Protein AF-A0A392S1A7-F1 (afdb_monomer_lite)

Organism: NCBI:txid97028

Secondary structure (DSSP, 8-state):
-------PPPPPBSSS-HHHHHHHHHHHHHHTT--HHHHHHHHHTTB-TTHHHHHHHHHHTT---SHHHHHHHHHHHHSPPTTS-HHHHHHH---SS-HHHHHHHHHHHHHTT--

Sequence (115 aa):
VPATSIKLDIPRFDGSDPMGWIFKINQFFDYHLTPDEQRLRIASFYMDGEALPWFQWMHSNGQILTWPSFLHALETRFAPSQYEDPKGALFKLTQTGSVKDYQGQFELLANRITG

InterPro domains:
  IPR005162 Retrotransposon-derived protein PEG10, N-terminal capsid-like domain [PF03732] (41-113)

pLDDT: mean 83.76, std 14.02, range [45.09, 96.69]

Foldseek 3Di:
DPPPDPDDDQAADQLPPLVVNVVRLVVVCVSVVPDFQCSLVVNLVRYDHPRNVVSVVCVVVVQCRTPVSVSVVSCVVRPDPVVPVLVVVLVPQDPPDDPVVSVVSNVVSVSVPVD

Structure (mmCIF, N/CA/C/O backbone):
data_AF-A0A392S1A7-F1
#
_entry.id   AF-A0A392S1A7-F1
#
loop_
_atom_site.group_PDB
_atom_site.id
_atom_site.type_symbol
_atom_site.label_atom_id
_atom_site.label_alt_id
_atom_site.label_comp_id
_atom_site.label_asym_id
_atom_site.label_entity_id
_atom_site.label_seq_id
_atom_site.pdbx_PDB_ins_code
_atom_site.Cartn_x
_atom_site.Cartn_y
_atom_site.Cartn_z
_atom_site.occupancy
_atom_site.B_iso_or_equiv
_atom_site.auth_seq_id
_atom_site.auth_comp_id
_atom_site.auth_asym_id
_atom_site.auth_atom_id
_atom_site.pdbx_PDB_model_num
ATOM 1 N N . VAL A 1 1 ? 21.522 -28.706 -1.152 1.00 45.72 1 VAL A N 1
ATOM 2 C CA . VAL A 1 1 ? 20.215 -28.702 -0.455 1.00 45.72 1 VAL A CA 1
ATOM 3 C C . VAL A 1 1 ? 19.292 -27.759 -1.204 1.00 45.72 1 VAL A C 1
ATOM 5 O O . VAL A 1 1 ? 19.709 -26.626 -1.412 1.00 45.72 1 VAL A O 1
ATOM 8 N N . PRO A 1 2 ? 18.123 -28.195 -1.703 1.00 45.09 2 PRO A N 1
ATOM 9 C CA . PRO A 1 2 ? 17.186 -27.247 -2.284 1.00 45.09 2 PRO A CA 1
ATOM 10 C C . PRO A 1 2 ? 16.702 -26.349 -1.144 1.00 45.09 2 PRO A C 1
ATOM 12 O O . PRO A 1 2 ? 16.252 -26.852 -0.115 1.00 45.09 2 PRO A O 1
ATOM 15 N N . ALA A 1 3 ? 16.877 -25.037 -1.287 1.00 55.25 3 ALA A N 1
ATOM 16 C CA . ALA A 1 3 ? 16.277 -24.084 -0.370 1.00 55.25 3 ALA A CA 1
ATOM 17 C C . ALA A 1 3 ? 14.761 -24.272 -0.469 1.00 55.25 3 ALA A C 1
ATOM 19 O O . ALA A 1 3 ? 14.181 -24.089 -1.538 1.00 55.25 3 ALA A O 1
ATOM 20 N N . THR A 1 4 ? 14.126 -24.702 0.617 1.00 53.28 4 THR A N 1
ATOM 21 C CA . THR A 1 4 ? 12.672 -24.683 0.754 1.00 53.28 4 THR A CA 1
ATOM 22 C C . THR A 1 4 ? 12.243 -23.225 0.641 1.00 53.28 4 THR A C 1
ATOM 24 O O . THR A 1 4 ? 12.313 -22.476 1.612 1.00 53.28 4 THR A O 1
ATOM 27 N N . SER A 1 5 ? 11.868 -22.786 -0.561 1.00 61.50 5 SER A N 1
ATOM 28 C CA . SER A 1 5 ? 11.249 -21.480 -0.748 1.00 61.50 5 SER A CA 1
ATOM 29 C C . SER A 1 5 ? 9.947 -21.500 0.041 1.00 61.50 5 SER A C 1
ATOM 31 O O . SER A 1 5 ? 9.060 -22.307 -0.259 1.00 61.50 5 SER A O 1
ATOM 33 N N . ILE A 1 6 ? 9.844 -20.663 1.071 1.00 74.50 6 ILE A N 1
ATOM 34 C CA . ILE A 1 6 ? 8.585 -20.490 1.788 1.00 74.50 6 ILE A CA 1
ATOM 35 C C . ILE A 1 6 ? 7.582 -19.977 0.756 1.00 74.50 6 ILE A C 1
ATOM 37 O O . ILE A 1 6 ? 7.817 -18.961 0.102 1.00 74.50 6 ILE A O 1
ATOM 41 N N . LYS A 1 7 ? 6.493 -20.721 0.556 1.00 73.81 7 LYS A N 1
ATOM 42 C CA . LYS A 1 7 ? 5.420 -20.303 -0.341 1.00 73.81 7 LYS A CA 1
ATOM 43 C C . LYS A 1 7 ? 4.566 -19.291 0.414 1.00 73.81 7 LYS A C 1
ATOM 45 O O . LYS A 1 7 ? 3.694 -19.676 1.186 1.00 73.81 7 LYS A O 1
ATOM 50 N N . LEU A 1 8 ? 4.893 -18.015 0.249 1.00 83.25 8 LEU A N 1
ATOM 51 C CA . LEU A 1 8 ? 4.083 -16.910 0.744 1.00 83.25 8 LEU A CA 1
ATOM 52 C C . LEU A 1 8 ? 2.994 -16.607 -0.284 1.00 83.25 8 LEU A C 1
ATOM 54 O O . LEU A 1 8 ? 3.268 -16.542 -1.482 1.00 83.25 8 LEU A O 1
ATOM 58 N N . ASP A 1 9 ? 1.764 -16.430 0.183 1.00 86.94 9 ASP A N 1
ATOM 59 C CA . ASP A 1 9 ? 0.693 -15.916 -0.661 1.00 86.94 9 ASP A CA 1
ATOM 60 C C . ASP A 1 9 ? 0.795 -14.392 -0.743 1.00 86.94 9 ASP A C 1
ATOM 62 O O . ASP A 1 9 ? 1.101 -13.715 0.243 1.00 86.94 9 ASP A O 1
ATOM 66 N N . ILE A 1 10 ? 0.531 -13.848 -1.929 1.00 90.12 10 ILE A N 1
ATOM 67 C CA . ILE A 1 10 ? 0.517 -12.400 -2.131 1.00 90.12 10 ILE A CA 1
ATOM 68 C C . ILE A 1 10 ? -0.716 -11.824 -1.417 1.00 90.12 10 ILE A C 1
ATOM 70 O O . ILE A 1 10 ? -1.833 -12.299 -1.660 1.00 90.12 10 ILE A O 1
ATOM 74 N N . PRO A 1 11 ? -0.551 -10.813 -0.544 1.00 92.81 11 PRO A N 1
ATOM 75 C CA . PRO A 1 11 ? -1.672 -10.221 0.171 1.00 92.81 11 PRO A CA 1
ATOM 76 C C . PRO A 1 11 ? -2.602 -9.478 -0.797 1.00 92.81 11 PRO A C 1
ATOM 78 O O . PRO A 1 11 ? -2.160 -8.633 -1.576 1.00 92.81 11 PRO A O 1
ATOM 81 N N . ARG A 1 12 ? -3.904 -9.763 -0.714 1.00 95.81 12 ARG A N 1
ATOM 82 C CA . ARG A 1 12 ? -4.956 -9.012 -1.417 1.00 95.81 12 ARG A CA 1
ATOM 83 C C . ARG A 1 12 ? -5.262 -7.700 -0.698 1.00 95.81 12 ARG A C 1
ATOM 85 O O . ARG A 1 12 ? -5.134 -7.638 0.525 1.00 95.81 12 ARG A O 1
ATOM 92 N N . PHE A 1 13 ? -5.664 -6.681 -1.452 1.00 96.69 13 PHE A N 1
ATOM 93 C CA . PHE A 1 13 ? -6.059 -5.378 -0.918 1.00 96.69 13 PHE A CA 1
ATOM 94 C C . PHE A 1 13 ? -7.453 -4.995 -1.389 1.00 96.69 13 PHE A C 1
ATOM 96 O O . PHE A 1 13 ? -7.676 -4.809 -2.581 1.00 96.69 13 PHE A O 1
ATOM 103 N N . ASP A 1 14 ? -8.372 -4.838 -0.444 1.00 94.62 14 ASP A N 1
ATOM 104 C CA . ASP A 1 14 ? -9.759 -4.435 -0.687 1.00 94.62 14 ASP A CA 1
ATOM 105 C C . ASP A 1 14 ? -10.043 -2.966 -0.329 1.00 94.62 14 ASP A C 1
ATOM 107 O O . ASP A 1 14 ? -11.146 -2.477 -0.576 1.00 94.62 14 ASP A O 1
ATOM 111 N N . GLY A 1 15 ? -9.046 -2.262 0.219 1.00 90.88 15 GLY A N 1
ATOM 112 C CA . GLY A 1 15 ? -9.164 -0.908 0.761 1.00 90.88 15 GLY A CA 1
ATOM 113 C C . GLY A 1 15 ? -8.989 -0.836 2.281 1.00 90.88 15 GLY A C 1
ATOM 114 O O . GLY A 1 15 ? -8.819 0.257 2.817 1.00 90.88 15 GLY A O 1
ATOM 115 N N . SER A 1 16 ? -9.002 -1.975 2.982 1.00 89.69 16 SER A N 1
ATOM 116 C CA . SER A 1 16 ? -8.814 -2.036 4.434 1.00 89.69 16 SER A CA 1
ATOM 117 C C . SER A 1 16 ? -7.337 -2.111 4.839 1.00 89.69 16 SER A C 1
ATOM 119 O O . SER A 1 16 ? -6.520 -2.712 4.148 1.00 89.69 16 SER A O 1
ATOM 121 N N . ASP A 1 17 ? -6.998 -1.488 5.976 1.00 88.50 17 ASP A N 1
ATOM 122 C CA . ASP A 1 17 ? -5.654 -1.508 6.581 1.00 88.50 17 ASP A CA 1
ATOM 123 C C . ASP A 1 17 ? -4.501 -1.273 5.573 1.00 88.50 17 ASP A C 1
ATOM 125 O O . ASP A 1 17 ? -3.657 -2.149 5.352 1.00 88.50 17 ASP A O 1
ATOM 129 N N . PRO A 1 18 ? -4.434 -0.085 4.938 1.00 90.44 18 PRO A N 1
ATOM 130 C CA . PRO A 1 18 ? -3.425 0.199 3.917 1.00 90.44 18 PRO A CA 1
ATOM 131 C C . PRO A 1 18 ? -2.000 0.036 4.447 1.00 90.44 18 PRO A C 1
ATOM 133 O O . PRO A 1 18 ? -1.164 -0.535 3.760 1.00 90.44 18 PRO A O 1
ATOM 136 N N . MET A 1 19 ? -1.721 0.461 5.682 1.00 87.56 19 MET A N 1
ATOM 137 C CA . MET A 1 19 ? -0.377 0.369 6.263 1.00 87.56 19 MET A CA 1
ATOM 138 C C . MET A 1 19 ? 0.050 -1.085 6.468 1.00 87.56 19 MET A C 1
ATOM 140 O O . MET A 1 19 ? 1.159 -1.467 6.085 1.00 87.56 19 MET A O 1
ATOM 144 N N . GLY A 1 20 ? -0.838 -1.922 7.015 1.00 88.69 20 GLY A N 1
ATOM 145 C CA . GLY A 1 20 ? -0.565 -3.347 7.166 1.00 88.69 20 GLY A CA 1
ATOM 146 C C . GLY A 1 20 ? -0.401 -4.058 5.824 1.00 88.69 20 GLY A C 1
ATOM 147 O O . GLY A 1 20 ? 0.467 -4.928 5.693 1.00 88.69 20 GLY A O 1
ATOM 148 N N . TRP A 1 21 ? -1.179 -3.676 4.806 1.00 94.62 21 TRP A N 1
ATOM 149 C CA . TRP A 1 21 ? -1.019 -4.218 3.459 1.00 94.62 21 TRP A CA 1
ATOM 150 C C . TRP A 1 21 ? 0.316 -3.807 2.821 1.00 94.62 21 TRP A C 1
ATOM 152 O O . TRP A 1 21 ? 1.056 -4.688 2.379 1.00 94.62 21 TRP A O 1
ATOM 162 N N . ILE A 1 22 ? 0.666 -2.513 2.847 1.00 93.31 22 ILE A N 1
ATOM 163 C CA . ILE A 1 22 ? 1.933 -1.969 2.318 1.00 93.31 22 ILE A CA 1
ATOM 164 C C . ILE A 1 22 ? 3.133 -2.670 2.958 1.00 93.31 22 ILE A C 1
ATOM 166 O O . ILE A 1 22 ? 4.072 -3.068 2.263 1.00 93.31 22 ILE A O 1
ATOM 170 N N . PHE A 1 23 ? 3.102 -2.864 4.277 1.00 89.94 23 PHE A N 1
ATOM 171 C CA . PHE A 1 23 ? 4.161 -3.575 4.983 1.00 89.94 23 PHE A CA 1
ATOM 172 C C . PHE A 1 23 ? 4.320 -5.012 4.464 1.00 89.94 23 PHE A C 1
ATOM 174 O O . PHE A 1 23 ? 5.418 -5.422 4.082 1.00 89.94 23 PHE A O 1
ATOM 181 N N . LYS A 1 24 ? 3.221 -5.775 4.391 1.00 93.12 24 LYS A N 1
ATOM 182 C CA . LYS A 1 24 ? 3.242 -7.182 3.960 1.00 93.12 24 LYS A CA 1
ATOM 183 C C . LYS A 1 24 ? 3.676 -7.344 2.505 1.00 93.12 24 LYS A C 1
ATOM 185 O O . LYS A 1 24 ? 4.478 -8.229 2.212 1.00 93.12 24 LYS A O 1
ATOM 190 N N . ILE A 1 25 ? 3.165 -6.514 1.595 1.00 95.06 25 ILE A N 1
ATOM 191 C CA . ILE A 1 25 ? 3.485 -6.626 0.167 1.00 95.06 25 ILE A CA 1
ATOM 192 C C . ILE A 1 25 ? 4.948 -6.250 -0.116 1.00 95.06 25 ILE A C 1
ATOM 194 O O . ILE A 1 25 ? 5.598 -6.914 -0.921 1.00 95.06 25 ILE A O 1
ATOM 198 N N . ASN A 1 26 ? 5.507 -5.261 0.594 1.00 94.00 26 ASN A N 1
ATOM 199 C CA . ASN A 1 26 ? 6.931 -4.935 0.481 1.00 94.00 26 ASN A CA 1
ATOM 200 C C . ASN A 1 26 ? 7.810 -6.069 1.027 1.00 94.00 26 ASN A C 1
ATOM 202 O O . ASN A 1 26 ? 8.731 -6.488 0.336 1.00 94.00 26 ASN A O 1
ATOM 206 N N . GLN A 1 27 ? 7.476 -6.647 2.189 1.00 92.56 27 GLN A N 1
ATOM 207 C CA . GLN A 1 27 ? 8.184 -7.823 2.720 1.00 92.56 27 GLN A CA 1
ATOM 208 C C . GLN A 1 27 ? 8.166 -9.005 1.739 1.00 92.56 27 GLN A C 1
ATOM 210 O O . GLN A 1 27 ? 9.188 -9.662 1.543 1.00 92.56 27 GLN A O 1
ATOM 215 N N . PHE A 1 28 ? 7.023 -9.257 1.090 1.00 93.50 28 PHE A N 1
ATOM 216 C CA . PHE A 1 28 ? 6.912 -10.280 0.052 1.00 93.50 28 PHE A CA 1
ATOM 217 C C . PHE A 1 28 ? 7.871 -9.999 -1.114 1.00 93.50 28 PHE A C 1
ATOM 219 O O . PHE A 1 28 ? 8.654 -10.870 -1.499 1.00 93.50 28 PHE A O 1
ATOM 226 N N . PHE A 1 29 ? 7.843 -8.785 -1.668 1.00 94.69 29 PHE A N 1
ATOM 227 C CA . PHE A 1 29 ? 8.700 -8.428 -2.797 1.00 94.69 29 PHE A CA 1
ATOM 228 C C . PHE A 1 29 ? 10.185 -8.452 -2.448 1.00 94.69 29 PHE A C 1
ATOM 230 O O . PHE A 1 29 ? 10.978 -8.919 -3.264 1.00 94.69 29 PHE A O 1
ATOM 237 N N . ASP A 1 30 ? 10.555 -8.015 -1.249 1.00 92.88 30 ASP A N 1
ATOM 238 C CA . ASP A 1 30 ? 11.941 -8.015 -0.790 1.00 92.88 30 ASP A CA 1
ATOM 239 C C . ASP A 1 30 ? 12.453 -9.447 -0.576 1.00 92.88 30 ASP A C 1
ATOM 241 O O . ASP A 1 30 ? 13.547 -9.781 -1.032 1.00 92.88 30 ASP A O 1
ATOM 245 N N . TYR A 1 31 ? 11.641 -10.333 0.016 1.00 91.38 31 TYR A N 1
ATOM 246 C CA . TYR A 1 31 ? 11.981 -11.752 0.175 1.00 91.38 31 TYR A CA 1
ATOM 247 C C . TYR A 1 31 ? 12.180 -12.461 -1.172 1.00 91.38 31 TYR A C 1
ATOM 249 O O . TYR A 1 31 ? 13.109 -13.252 -1.335 1.00 91.38 31 TYR A O 1
ATOM 257 N N . HIS A 1 32 ? 11.325 -12.164 -2.152 1.00 91.00 32 HIS A N 1
ATOM 258 C CA . HIS A 1 32 ? 11.397 -12.748 -3.492 1.00 91.00 32 HIS A CA 1
ATOM 259 C C . HIS A 1 32 ? 12.335 -11.997 -4.452 1.00 91.00 32 HIS A C 1
ATOM 261 O O . HIS A 1 32 ? 12.411 -12.376 -5.620 1.00 91.00 32 HIS A O 1
ATOM 267 N N . LEU A 1 33 ? 13.038 -10.952 -3.989 1.00 93.31 33 LEU A N 1
ATOM 268 C CA . LEU A 1 33 ? 13.892 -10.082 -4.811 1.00 93.31 33 LEU A CA 1
ATOM 269 C C . LEU A 1 33 ? 13.174 -9.583 -6.077 1.00 93.31 33 LEU A C 1
ATOM 271 O O . LEU A 1 33 ? 13.732 -9.563 -7.174 1.00 93.31 33 LEU A O 1
ATOM 275 N N . THR A 1 34 ? 11.902 -9.212 -5.927 1.00 93.19 34 THR A N 1
ATOM 276 C CA . THR A 1 34 ? 11.056 -8.791 -7.045 1.00 93.19 34 THR A CA 1
ATOM 277 C C . THR A 1 34 ? 11.523 -7.429 -7.568 1.00 93.19 34 THR A C 1
ATOM 279 O O . THR A 1 34 ? 11.541 -6.465 -6.791 1.00 93.19 34 THR A O 1
ATOM 282 N N . PRO A 1 35 ? 11.861 -7.308 -8.868 1.00 94.62 35 PRO A N 1
ATOM 283 C CA . PRO A 1 35 ? 12.268 -6.037 -9.459 1.00 94.62 35 PRO A CA 1
ATOM 284 C C . PRO A 1 35 ? 11.172 -4.974 -9.348 1.00 94.62 35 PRO A C 1
ATOM 286 O O . PRO A 1 35 ? 9.998 -5.263 -9.591 1.00 94.62 35 PRO A O 1
ATOM 289 N N . ASP A 1 36 ? 11.551 -3.731 -9.049 1.00 90.00 36 ASP A N 1
ATOM 290 C CA . ASP A 1 36 ? 10.624 -2.606 -8.843 1.00 90.00 36 ASP A CA 1
ATOM 291 C C . ASP A 1 36 ? 9.645 -2.391 -10.004 1.00 90.00 36 ASP A C 1
ATOM 293 O O . ASP A 1 36 ? 8.458 -2.143 -9.788 1.00 90.00 36 ASP A O 1
ATOM 297 N N . GLU A 1 37 ? 10.117 -2.561 -11.240 1.00 90.31 37 GLU A N 1
ATOM 298 C CA . GLU A 1 37 ? 9.306 -2.449 -12.460 1.00 90.31 37 GLU A CA 1
ATOM 299 C C . GLU A 1 37 ? 8.179 -3.497 -12.548 1.00 90.31 37 GLU A C 1
ATOM 301 O O . GLU A 1 37 ? 7.181 -3.294 -13.240 1.00 90.31 37 GLU A O 1
ATOM 306 N N . GLN A 1 38 ? 8.313 -4.617 -11.830 1.00 94.69 38 GLN A N 1
ATOM 307 C CA . GLN A 1 38 ? 7.326 -5.696 -11.802 1.00 94.69 38 GLN A CA 1
ATOM 308 C C . GLN A 1 38 ? 6.354 -5.564 -10.629 1.00 94.69 38 GLN A C 1
ATOM 310 O O . GLN A 1 38 ? 5.217 -6.025 -10.744 1.00 94.69 38 GLN A O 1
ATOM 315 N N . ARG A 1 39 ? 6.756 -4.907 -9.531 1.00 95.56 39 ARG A N 1
ATOM 316 C CA . ARG A 1 39 ? 5.963 -4.800 -8.291 1.00 95.56 39 ARG A CA 1
ATOM 317 C C . ARG A 1 39 ? 4.561 -4.248 -8.542 1.00 95.56 39 ARG A C 1
ATOM 319 O O . ARG A 1 39 ? 3.578 -4.872 -8.151 1.00 95.56 39 ARG A O 1
ATOM 326 N N . LEU A 1 40 ? 4.459 -3.132 -9.271 1.00 95.19 40 LEU A N 1
ATOM 327 C CA . LEU A 1 40 ? 3.172 -2.496 -9.588 1.00 95.19 40 LEU A CA 1
ATOM 328 C C . LEU A 1 40 ? 2.267 -3.410 -10.425 1.00 95.19 40 LEU A C 1
ATOM 330 O O . LEU A 1 40 ? 1.078 -3.550 -10.140 1.00 95.19 40 LEU A O 1
ATOM 334 N N . ARG A 1 41 ? 2.840 -4.067 -11.439 1.00 94.31 41 ARG A N 1
ATOM 335 C CA . ARG A 1 41 ? 2.101 -5.009 -12.285 1.00 94.31 41 ARG A CA 1
ATOM 336 C C . ARG A 1 41 ? 1.588 -6.186 -11.462 1.00 94.31 41 ARG A C 1
ATOM 338 O O . ARG A 1 41 ? 0.428 -6.549 -11.607 1.00 94.31 41 ARG A O 1
ATOM 345 N N . ILE A 1 42 ? 2.424 -6.759 -10.598 1.00 95.38 42 ILE A N 1
ATOM 346 C CA . ILE A 1 42 ? 2.032 -7.880 -9.741 1.00 95.38 42 ILE A CA 1
ATOM 347 C C . ILE A 1 42 ? 0.920 -7.446 -8.786 1.00 95.38 42 ILE A C 1
ATOM 349 O O . ILE A 1 42 ? -0.123 -8.089 -8.758 1.00 95.38 42 ILE A O 1
ATOM 353 N N . ALA A 1 43 ? 1.097 -6.329 -8.075 1.00 95.31 43 ALA A N 1
ATOM 354 C CA . ALA A 1 43 ? 0.111 -5.822 -7.124 1.00 95.31 43 ALA A CA 1
ATOM 355 C C . ALA A 1 43 ? -1.266 -5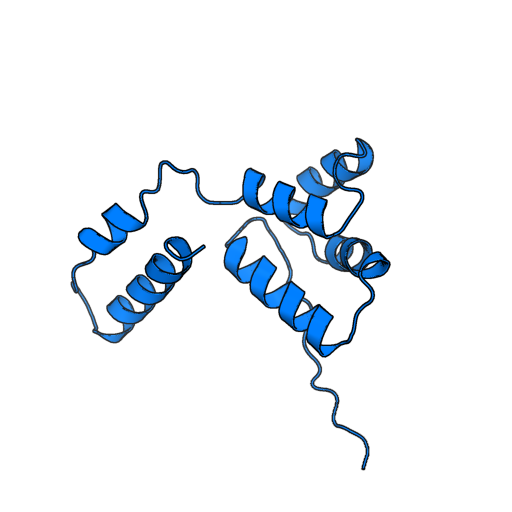.590 -7.763 1.00 95.31 43 ALA A C 1
ATOM 357 O O . ALA A 1 43 ? -2.278 -5.890 -7.137 1.00 95.31 43 ALA A O 1
ATOM 358 N N . SER A 1 44 ? -1.314 -5.151 -9.028 1.00 94.38 44 SER A N 1
ATOM 359 C CA . SER A 1 44 ? -2.577 -4.918 -9.742 1.00 94.38 44 SER A CA 1
ATOM 360 C C . SER A 1 44 ? -3.497 -6.146 -9.816 1.00 94.38 44 SER A C 1
ATOM 362 O O . SER A 1 44 ? -4.714 -5.989 -9.800 1.00 94.38 44 SER A O 1
ATOM 364 N N . PHE A 1 45 ? -2.940 -7.366 -9.834 1.00 95.06 45 PHE A N 1
ATOM 365 C CA . PHE A 1 45 ? -3.721 -8.611 -9.862 1.00 95.06 45 PHE A CA 1
ATOM 366 C C . PHE A 1 45 ? -4.385 -8.955 -8.524 1.00 95.06 45 PHE A C 1
ATOM 368 O O . PHE A 1 45 ? -5.263 -9.815 -8.486 1.00 95.06 45 PHE A O 1
ATOM 375 N N . TYR A 1 46 ? -3.949 -8.320 -7.437 1.00 96.19 46 TYR A N 1
ATOM 376 C CA . TYR A 1 46 ? -4.392 -8.597 -6.069 1.00 96.19 46 TYR A CA 1
ATOM 377 C C . TYR A 1 46 ? -5.171 -7.422 -5.465 1.00 96.19 46 TYR A C 1
ATOM 379 O O . TYR A 1 46 ? -5.408 -7.387 -4.258 1.00 96.19 46 TYR A O 1
ATOM 387 N N . MET A 1 47 ? -5.576 -6.472 -6.308 1.00 96.62 47 MET A N 1
ATOM 388 C CA . MET A 1 47 ? -6.521 -5.424 -5.950 1.00 96.62 47 MET A CA 1
ATOM 389 C C . MET A 1 47 ? -7.938 -5.986 -6.054 1.00 96.62 47 MET A C 1
ATOM 391 O O . MET A 1 47 ? -8.344 -6.460 -7.113 1.00 96.62 47 MET A O 1
ATOM 395 N N . ASP A 1 48 ? -8.693 -5.888 -4.971 1.00 95.81 48 ASP A N 1
ATOM 396 C CA . ASP A 1 48 ? -10.067 -6.361 -4.851 1.00 95.81 48 ASP A CA 1
ATOM 397 C C . ASP A 1 48 ? -10.972 -5.241 -4.311 1.00 95.81 48 ASP A C 1
ATOM 399 O O . ASP A 1 48 ? -10.530 -4.120 -4.042 1.00 95.81 48 ASP A O 1
ATOM 403 N N . GLY A 1 49 ? -12.263 -5.545 -4.161 1.00 94.94 49 GLY A N 1
ATOM 404 C CA . GLY A 1 49 ? -13.212 -4.681 -3.460 1.00 94.94 49 GLY A CA 1
ATOM 405 C C . GLY A 1 49 ? -13.271 -3.258 -4.019 1.00 94.94 49 GLY A C 1
ATOM 406 O O . GLY A 1 49 ? -13.277 -3.047 -5.234 1.00 94.94 49 GLY A O 1
ATOM 407 N N . GLU A 1 50 ? -13.315 -2.273 -3.122 1.00 92.00 50 GLU A N 1
ATOM 408 C CA . GLU A 1 50 ? -13.377 -0.853 -3.488 1.00 92.00 50 GLU A CA 1
ATOM 409 C C . GLU A 1 50 ? -12.047 -0.323 -4.048 1.00 92.00 50 GLU A C 1
ATOM 411 O O . GLU A 1 50 ? -12.023 0.690 -4.757 1.00 92.00 50 GLU A O 1
ATOM 416 N N . ALA A 1 51 ? -10.938 -1.016 -3.780 1.00 95.00 51 ALA A N 1
ATOM 417 C CA . ALA A 1 51 ? -9.620 -0.615 -4.247 1.00 95.00 51 ALA A CA 1
ATOM 418 C C . ALA A 1 51 ? -9.402 -0.892 -5.744 1.00 95.00 51 ALA A C 1
ATOM 420 O O . ALA A 1 51 ? -8.688 -0.136 -6.408 1.00 95.00 51 ALA A O 1
ATOM 421 N N . LEU A 1 52 ? -10.048 -1.917 -6.311 1.00 95.75 52 LEU A N 1
ATOM 422 C CA . LEU A 1 52 ? -9.889 -2.269 -7.726 1.00 95.75 52 LEU A CA 1
ATOM 423 C C . LEU A 1 52 ? -10.393 -1.174 -8.696 1.00 95.75 52 LEU A C 1
ATOM 425 O O . LEU A 1 52 ? -9.605 -0.748 -9.547 1.00 95.75 52 LEU A O 1
ATOM 429 N N . PRO A 1 53 ? -11.636 -0.656 -8.595 1.00 96.00 53 PRO A N 1
ATOM 430 C CA . PRO A 1 53 ? -12.101 0.415 -9.482 1.00 96.00 53 PRO A CA 1
ATOM 431 C C . PRO A 1 53 ? -11.264 1.696 -9.365 1.00 96.00 53 PRO A C 1
ATOM 433 O O . PRO A 1 53 ? -10.978 2.352 -10.368 1.00 96.00 53 PRO A O 1
ATOM 436 N N . TRP A 1 54 ? -10.828 2.040 -8.148 1.00 95.19 54 TRP A N 1
ATOM 437 C CA . TRP A 1 54 ? -9.942 3.182 -7.914 1.00 95.19 54 TRP A CA 1
ATOM 438 C C . TRP A 1 54 ? -8.594 3.007 -8.624 1.00 95.19 54 TRP A C 1
ATOM 440 O O . TRP A 1 54 ? -8.152 3.915 -9.331 1.00 95.19 54 TRP A O 1
ATOM 450 N N . PHE A 1 55 ? -7.970 1.834 -8.491 1.00 95.12 55 PHE A N 1
ATOM 451 C CA . PHE A 1 55 ? -6.704 1.532 -9.153 1.00 95.12 55 PHE A CA 1
ATOM 452 C C . PHE A 1 55 ? -6.826 1.649 -10.673 1.00 95.12 55 PHE A C 1
ATOM 454 O O . PHE A 1 55 ? -6.004 2.305 -11.312 1.00 95.12 55 PHE A O 1
ATOM 461 N N . GLN A 1 56 ? -7.878 1.061 -11.253 1.00 94.56 56 GLN A N 1
ATOM 462 C CA . GLN A 1 56 ? -8.141 1.123 -12.693 1.00 94.56 56 GLN A CA 1
ATOM 463 C C . GLN A 1 56 ? -8.260 2.566 -13.187 1.00 94.56 56 GLN A C 1
ATOM 465 O O . GLN A 1 56 ? -7.679 2.915 -14.219 1.00 94.56 56 GLN A O 1
ATOM 470 N N . TRP A 1 57 ? -8.974 3.416 -12.444 1.00 94.69 57 TRP A N 1
ATOM 471 C CA . TRP A 1 57 ? -9.113 4.831 -12.776 1.00 94.69 57 TRP A CA 1
ATOM 472 C C . TRP A 1 57 ? -7.771 5.569 -12.691 1.00 94.69 57 TRP A C 1
ATOM 474 O O . TRP A 1 57 ? -7.385 6.239 -13.649 1.00 94.69 57 TRP A O 1
ATOM 484 N N . MET A 1 58 ? -7.017 5.405 -11.601 1.00 94.69 58 MET A N 1
ATOM 485 C CA . MET A 1 58 ? -5.708 6.049 -11.422 1.00 94.69 58 MET A CA 1
ATOM 486 C C . MET A 1 58 ? -4.708 5.627 -12.506 1.00 94.69 58 MET A C 1
ATOM 488 O O . MET A 1 58 ? -4.013 6.471 -13.075 1.00 94.69 58 MET A O 1
ATOM 492 N N . HIS A 1 59 ? -4.657 4.332 -12.826 1.00 91.56 59 HIS A N 1
ATOM 493 C CA . HIS A 1 59 ? -3.764 3.784 -13.845 1.00 91.56 59 HIS A CA 1
ATOM 494 C C . HIS A 1 59 ? -4.136 4.285 -15.248 1.00 91.56 59 HIS A C 1
ATOM 496 O O . HIS A 1 59 ? -3.266 4.721 -15.998 1.00 91.56 59 HIS A O 1
ATOM 502 N N . SER A 1 60 ? -5.430 4.302 -15.591 1.00 92.12 60 SER A N 1
ATOM 503 C CA . SER A 1 60 ? -5.907 4.777 -16.903 1.00 92.12 60 SER A CA 1
ATOM 504 C C . SER A 1 60 ? -5.658 6.272 -17.124 1.00 92.12 60 SER A C 1
ATOM 506 O O . SER A 1 60 ? -5.447 6.699 -18.255 1.00 92.12 60 SER A O 1
ATOM 508 N N . ASN A 1 61 ? -5.638 7.062 -16.048 1.00 92.19 61 ASN A N 1
ATOM 509 C CA . ASN A 1 61 ? -5.309 8.490 -16.085 1.00 92.19 61 ASN A CA 1
ATOM 510 C C . ASN A 1 61 ? -3.800 8.771 -15.929 1.00 92.19 61 ASN A C 1
ATOM 512 O O . ASN A 1 61 ? -3.402 9.923 -15.739 1.00 92.19 61 ASN A O 1
ATOM 516 N N . GLY A 1 62 ? -2.952 7.736 -15.963 1.00 90.50 62 GLY A N 1
ATOM 517 C CA . GLY A 1 62 ? -1.498 7.874 -15.860 1.00 90.50 62 GLY A CA 1
ATOM 518 C C . GLY A 1 62 ? -1.010 8.449 -14.527 1.00 90.50 62 GLY A C 1
ATOM 519 O O . GLY A 1 62 ? 0.074 9.021 -14.478 1.00 90.50 62 GLY A O 1
ATOM 520 N N . GLN A 1 63 ? -1.803 8.334 -13.456 1.00 88.44 63 GLN A N 1
ATOM 521 C CA . GLN A 1 63 ? -1.482 8.900 -12.138 1.00 88.44 63 GLN A CA 1
ATOM 522 C C . GLN A 1 63 ? -0.607 7.972 -11.281 1.00 88.44 63 GLN A C 1
ATOM 524 O O . GLN A 1 63 ? 0.039 8.431 -10.344 1.00 88.44 63 GLN A O 1
ATOM 529 N N . ILE A 1 64 ? -0.572 6.673 -11.595 1.00 90.44 64 ILE A N 1
ATOM 530 C CA . ILE A 1 64 ? 0.247 5.666 -10.904 1.00 90.44 64 ILE A CA 1
ATOM 531 C C . ILE A 1 64 ? 1.100 4.902 -11.920 1.00 90.44 64 ILE A C 1
ATOM 533 O O . ILE A 1 64 ? 0.673 3.916 -12.512 1.00 90.44 64 ILE A O 1
ATOM 537 N N . LEU A 1 65 ? 2.313 5.397 -12.161 1.00 89.38 65 LEU A N 1
ATOM 538 C CA . LEU A 1 65 ? 3.230 4.835 -13.166 1.00 89.38 65 LEU A CA 1
ATOM 539 C C . LEU A 1 65 ? 4.371 4.024 -12.545 1.00 89.38 65 LEU A C 1
ATOM 541 O O . LEU A 1 65 ? 5.047 3.269 -13.237 1.00 89.38 65 LEU A O 1
ATOM 545 N N . THR A 1 66 ? 4.606 4.189 -11.244 1.00 92.62 66 THR A N 1
ATOM 546 C CA . THR A 1 66 ? 5.728 3.575 -10.526 1.00 92.62 66 THR A CA 1
ATOM 547 C C . THR A 1 66 ? 5.266 2.997 -9.197 1.00 92.62 66 THR A C 1
ATOM 549 O O . THR A 1 66 ? 4.265 3.439 -8.634 1.00 92.62 66 THR A O 1
ATOM 552 N N . TRP A 1 67 ? 6.015 2.031 -8.664 1.00 95.00 67 TRP A N 1
ATOM 553 C CA . TRP A 1 67 ? 5.713 1.449 -7.356 1.00 95.00 67 TRP A CA 1
ATOM 554 C C . TRP A 1 67 ? 5.626 2.505 -6.231 1.00 95.00 67 TRP A C 1
ATOM 556 O O . TRP A 1 67 ? 4.608 2.528 -5.540 1.00 95.00 67 TRP A O 1
ATOM 566 N N . PRO A 1 68 ? 6.574 3.458 -6.094 1.00 93.06 68 PRO A N 1
ATOM 567 C CA . PRO A 1 68 ? 6.477 4.488 -5.055 1.00 93.06 68 PRO A CA 1
ATOM 568 C C . PRO A 1 68 ? 5.280 5.434 -5.223 1.00 93.06 68 PRO A C 1
ATOM 570 O O . PRO A 1 68 ? 4.642 5.791 -4.235 1.00 93.06 68 PRO A O 1
ATOM 573 N N . SER A 1 69 ? 4.942 5.829 -6.460 1.00 93.25 69 SER A N 1
ATOM 574 C CA . SER A 1 69 ? 3.781 6.706 -6.703 1.00 93.25 69 SER A CA 1
ATOM 575 C C . SER A 1 69 ? 2.462 6.003 -6.392 1.00 93.25 69 SER A C 1
ATOM 577 O O . SER A 1 69 ? 1.553 6.618 -5.838 1.00 93.25 69 SER A O 1
ATOM 579 N N . PHE A 1 70 ? 2.380 4.702 -6.678 1.00 94.94 70 PHE A N 1
ATOM 580 C CA . PHE A 1 70 ? 1.251 3.874 -6.280 1.00 94.94 70 PHE A CA 1
ATOM 581 C C . PHE A 1 70 ? 1.106 3.777 -4.757 1.00 94.94 70 PHE A C 1
ATOM 583 O O . PHE A 1 70 ? 0.007 4.014 -4.262 1.00 94.94 70 PHE A O 1
ATOM 590 N N . LEU A 1 71 ? 2.186 3.490 -4.017 1.00 93.62 71 LEU A N 1
ATOM 591 C CA . LEU A 1 71 ? 2.136 3.424 -2.551 1.00 93.62 71 LEU A CA 1
ATOM 592 C C . LEU A 1 71 ? 1.651 4.746 -1.947 1.00 93.62 71 LEU A C 1
ATOM 594 O O . LEU A 1 71 ? 0.700 4.749 -1.174 1.00 93.62 71 LEU A O 1
ATOM 598 N N . HIS A 1 72 ? 2.214 5.875 -2.381 1.00 90.44 72 HIS A N 1
ATOM 599 C CA . HIS A 1 72 ? 1.798 7.193 -1.901 1.00 90.44 72 HIS A CA 1
ATOM 600 C C . HIS A 1 72 ? 0.321 7.504 -2.203 1.00 90.44 72 HIS A C 1
ATOM 602 O O . HIS A 1 72 ? -0.407 8.029 -1.356 1.00 90.44 72 HIS A O 1
ATOM 608 N N . ALA A 1 73 ? -0.146 7.166 -3.408 1.00 92.31 73 ALA A N 1
ATOM 609 C CA . ALA A 1 73 ? -1.544 7.344 -3.787 1.00 92.31 73 ALA A CA 1
ATOM 610 C C . ALA A 1 73 ? -2.484 6.442 -2.971 1.00 92.31 73 ALA A C 1
ATOM 612 O O . ALA A 1 73 ? -3.577 6.874 -2.600 1.00 92.31 73 ALA A O 1
ATOM 613 N N . LEU A 1 74 ? -2.061 5.208 -2.682 1.00 93.94 74 LEU A N 1
ATOM 614 C CA . LEU A 1 74 ? -2.804 4.251 -1.866 1.00 93.94 74 LEU A CA 1
ATOM 615 C C . LEU A 1 74 ? -2.932 4.749 -0.426 1.00 93.94 74 LEU A C 1
ATOM 617 O O . LEU A 1 74 ? -4.041 4.779 0.103 1.00 93.94 74 LEU A O 1
ATOM 621 N N . GLU A 1 75 ? -1.834 5.209 0.175 1.00 89.88 75 GLU A N 1
ATOM 622 C CA . GLU A 1 75 ? -1.850 5.837 1.498 1.00 89.88 75 GLU A CA 1
ATOM 623 C C . GLU A 1 75 ? -2.776 7.053 1.508 1.00 89.88 75 GLU A C 1
ATOM 625 O O . GLU A 1 75 ? -3.674 7.135 2.333 1.00 89.88 75 GLU A O 1
ATOM 630 N N . THR A 1 76 ? -2.647 7.959 0.542 1.00 89.12 76 THR A N 1
ATOM 631 C CA . THR A 1 76 ? -3.479 9.173 0.487 1.00 89.12 76 THR A CA 1
ATOM 632 C C . THR A 1 76 ? -4.973 8.858 0.360 1.00 89.12 76 THR A C 1
ATOM 634 O O . THR A 1 76 ? -5.810 9.584 0.896 1.00 89.12 76 THR A O 1
ATOM 637 N N . ARG A 1 77 ? -5.332 7.788 -0.359 1.00 89.62 77 ARG A N 1
ATOM 638 C CA . ARG A 1 77 ? -6.729 7.414 -0.607 1.00 89.62 77 ARG A CA 1
ATOM 639 C C . ARG A 1 77 ? -7.357 6.629 0.543 1.00 89.62 77 ARG A C 1
ATOM 641 O O . ARG A 1 77 ? -8.527 6.865 0.837 1.00 89.62 77 ARG A O 1
ATOM 648 N N . PHE A 1 78 ? -6.624 5.673 1.111 1.00 88.12 78 PHE A N 1
ATOM 649 C CA . PHE A 1 78 ? -7.165 4.675 2.041 1.00 88.12 78 PHE A CA 1
ATOM 650 C C . PHE A 1 78 ? -6.656 4.828 3.471 1.00 88.12 78 PHE A C 1
ATOM 652 O O . PHE A 1 78 ? -7.199 4.173 4.363 1.00 88.12 78 PHE A O 1
ATOM 659 N N . ALA A 1 79 ? -5.628 5.650 3.726 1.00 78.69 79 ALA A N 1
ATOM 660 C CA . ALA A 1 79 ? -5.233 5.929 5.100 1.00 78.69 79 ALA A CA 1
ATOM 661 C C . ALA A 1 79 ? -6.426 6.534 5.847 1.00 78.69 79 ALA A C 1
ATOM 663 O O . ALA A 1 79 ? -7.163 7.351 5.279 1.00 78.69 79 ALA A O 1
ATOM 664 N N . PRO A 1 80 ? -6.625 6.155 7.119 1.00 68.62 80 PRO A N 1
ATOM 665 C CA . PRO A 1 80 ? -7.608 6.820 7.951 1.00 68.62 80 PRO A CA 1
ATOM 666 C C . PRO A 1 80 ? -7.363 8.328 7.894 1.00 68.62 80 PRO A C 1
ATOM 668 O O . PRO A 1 80 ? -6.222 8.780 8.007 1.00 68.62 80 PRO A O 1
ATOM 671 N N . SER A 1 81 ? -8.420 9.108 7.658 1.00 58.59 81 SER A N 1
A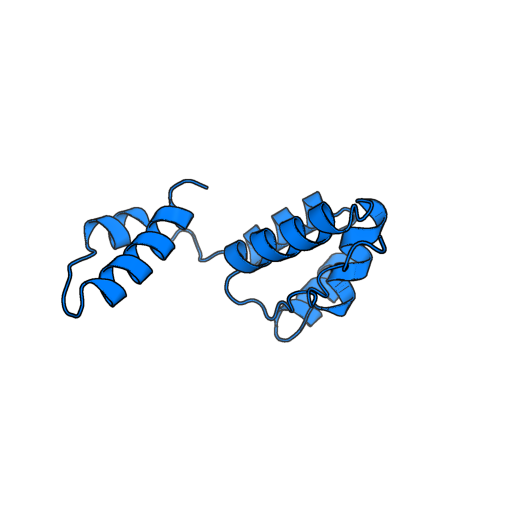TOM 672 C CA . SER A 1 81 ? -8.293 10.565 7.584 1.00 58.59 81 SER A CA 1
ATOM 673 C C . SER A 1 81 ? -7.590 11.092 8.841 1.00 58.59 81 SER A C 1
ATOM 675 O O . SER A 1 81 ? -7.827 10.564 9.926 1.00 58.59 81 SER A O 1
ATOM 677 N N . GLN A 1 82 ? -6.807 12.170 8.732 1.00 46.78 82 GLN A N 1
ATOM 678 C CA . GLN A 1 82 ? -6.126 12.817 9.871 1.00 46.78 82 GLN A CA 1
ATOM 679 C C . GLN A 1 82 ? -7.065 13.285 11.011 1.00 46.78 82 GLN A C 1
ATOM 681 O O . GLN A 1 82 ? -6.598 13.814 12.015 1.00 46.78 82 GLN A O 1
ATOM 686 N N . TYR A 1 83 ? -8.384 13.107 10.870 1.00 49.41 83 TYR A N 1
ATOM 687 C CA . TYR A 1 83 ? -9.366 13.281 11.939 1.00 49.41 83 TYR A CA 1
ATOM 688 C C . TYR A 1 83 ? -9.433 12.096 12.919 1.00 49.41 83 TYR A C 1
ATOM 690 O O . TYR A 1 83 ? -9.941 12.268 14.027 1.00 49.41 83 TYR A O 1
ATOM 698 N N . GLU A 1 84 ? -8.914 10.915 12.567 1.00 53.00 84 GLU A N 1
ATOM 699 C CA . GLU A 1 84 ? -8.537 9.915 13.567 1.00 53.00 84 GLU A CA 1
ATOM 700 C C . GLU A 1 84 ? -7.231 10.389 14.195 1.00 53.00 84 GLU A C 1
ATOM 702 O O . GLU A 1 84 ? -6.175 10.171 13.623 1.00 53.00 84 GLU A O 1
ATOM 707 N N . AS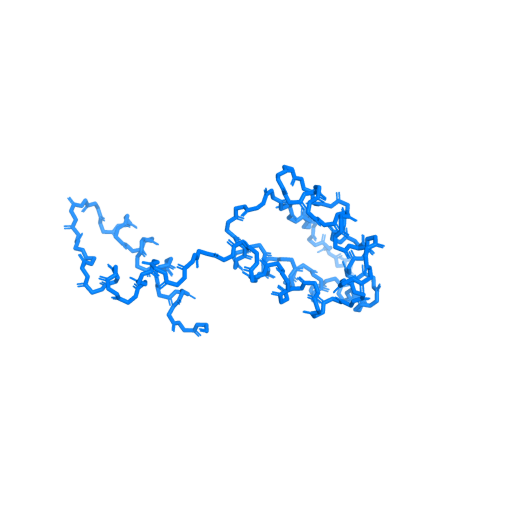P A 1 85 ? -7.303 11.074 15.338 1.00 62.25 85 ASP A N 1
ATOM 708 C CA . ASP A 1 85 ? -6.137 11.437 16.148 1.00 62.25 85 ASP A CA 1
ATOM 709 C C . ASP A 1 85 ? -5.610 10.172 16.852 1.00 62.25 85 ASP A C 1
ATOM 711 O O . ASP A 1 85 ? -6.113 9.814 17.925 1.00 62.25 85 ASP A O 1
ATOM 715 N N . PRO A 1 86 ? -4.615 9.453 16.292 1.00 60.97 86 PRO A N 1
ATOM 716 C CA . PRO A 1 86 ? -4.176 8.181 16.845 1.00 60.97 86 PRO A CA 1
ATOM 717 C C . PRO A 1 86 ? -3.410 8.427 18.147 1.00 60.97 86 PRO A C 1
ATOM 719 O O . PRO A 1 86 ? -3.423 7.580 19.034 1.00 60.97 86 PRO A O 1
ATOM 722 N N . LYS A 1 87 ? -2.804 9.618 18.301 1.00 59.84 87 LYS A N 1
ATOM 723 C CA . LYS A 1 87 ? -2.164 10.075 19.540 1.00 59.84 87 LYS A CA 1
ATOM 724 C C . LYS A 1 87 ? -3.207 10.318 20.622 1.00 59.84 87 LYS A C 1
ATOM 726 O O . LYS A 1 87 ? -3.017 9.872 21.746 1.00 59.84 87 LYS A O 1
ATOM 731 N N . GLY A 1 88 ? -4.322 10.960 20.289 1.00 64.12 88 GLY A N 1
ATOM 732 C CA . GLY A 1 88 ? -5.464 11.131 21.185 1.00 64.12 88 GLY A CA 1
ATOM 733 C C . GLY A 1 88 ? -6.131 9.809 21.553 1.00 64.12 88 GLY A C 1
ATOM 734 O O . GLY A 1 88 ? -6.497 9.615 22.712 1.00 64.12 88 GLY A O 1
ATOM 735 N N . ALA A 1 89 ? -6.250 8.878 20.605 1.00 65.44 89 ALA A N 1
ATOM 736 C CA . ALA A 1 89 ? -6.750 7.531 20.859 1.00 65.44 89 ALA A CA 1
ATOM 737 C C . ALA A 1 89 ? -5.795 6.729 21.757 1.00 65.44 89 ALA A C 1
ATOM 739 O O . ALA A 1 89 ? -6.259 6.094 22.698 1.00 65.44 89 ALA A O 1
ATOM 740 N N . LEU A 1 90 ? -4.476 6.823 21.541 1.00 68.69 90 LEU A N 1
ATOM 741 C CA . LEU A 1 90 ? -3.464 6.205 22.403 1.00 68.69 90 LEU A CA 1
ATOM 742 C C . LEU A 1 90 ? -3.471 6.821 23.806 1.00 68.69 90 LEU A C 1
ATOM 744 O O . LEU A 1 90 ? -3.431 6.101 24.796 1.00 68.69 90 LEU A O 1
ATOM 748 N N . PHE A 1 91 ? -3.569 8.147 23.903 1.00 69.75 91 PHE A N 1
ATOM 749 C CA . PHE A 1 91 ? -3.623 8.863 25.178 1.00 69.75 91 PHE A CA 1
ATOM 750 C C . PHE A 1 91 ? -4.872 8.507 25.994 1.00 69.75 91 PHE A C 1
ATOM 752 O O . PHE A 1 91 ? -4.830 8.474 27.221 1.00 69.75 91 PHE A O 1
ATOM 759 N N . LYS A 1 92 ? -5.992 8.235 25.317 1.00 75.94 92 LYS A N 1
ATOM 760 C CA . LYS A 1 92 ? -7.254 7.813 25.941 1.00 75.94 92 LYS A CA 1
ATOM 761 C C . LYS A 1 92 ? -7.371 6.294 26.098 1.00 75.94 92 LYS A C 1
ATOM 763 O O . LYS A 1 92 ? -8.345 5.833 26.699 1.00 75.94 92 LYS A O 1
ATOM 768 N N . LEU A 1 93 ? -6.417 5.522 25.569 1.00 78.75 93 LEU A N 1
ATOM 769 C CA . LEU A 1 93 ? -6.452 4.069 25.626 1.00 78.75 93 LEU A CA 1
ATOM 770 C C . LEU A 1 93 ? -6.365 3.635 27.089 1.00 78.75 93 LEU A C 1
ATOM 772 O O . LEU A 1 93 ? -5.377 3.864 27.781 1.00 78.75 93 LEU A O 1
ATOM 776 N N . THR A 1 94 ? -7.428 3.005 27.564 1.00 77.69 94 THR A N 1
ATOM 777 C CA . THR A 1 94 ? -7.538 2.499 28.929 1.00 77.69 94 THR A CA 1
ATOM 778 C C . THR A 1 94 ? -7.931 1.036 28.867 1.00 77.69 94 THR A C 1
ATOM 780 O O . THR A 1 94 ? -8.784 0.635 28.074 1.00 77.69 94 THR A O 1
ATOM 783 N N . GLN A 1 95 ? -7.281 0.209 29.683 1.00 79.94 95 GLN A N 1
ATOM 784 C CA . GLN A 1 95 ? -7.595 -1.210 29.740 1.00 79.94 95 GLN A CA 1
ATOM 785 C C . GLN A 1 95 ? -8.972 -1.402 30.386 1.00 79.94 95 GLN A C 1
ATOM 787 O O . GLN A 1 95 ? -9.126 -1.278 31.597 1.00 79.94 95 GLN A O 1
ATOM 792 N N . THR A 1 96 ? -9.971 -1.733 29.572 1.00 83.38 96 THR A N 1
ATOM 793 C CA . THR A 1 96 ? -11.330 -2.074 30.027 1.00 83.38 96 THR A CA 1
ATOM 794 C C . THR A 1 96 ? -11.583 -3.585 30.048 1.00 83.38 96 THR A C 1
ATOM 796 O O . THR A 1 96 ? -12.509 -4.040 30.714 1.00 83.38 96 THR A O 1
ATOM 799 N N . GLY A 1 97 ? -10.748 -4.361 29.346 1.00 81.19 97 GLY A N 1
ATOM 800 C CA . GLY A 1 97 ? -10.833 -5.818 29.219 1.00 81.19 97 GLY A CA 1
ATOM 801 C C . GLY A 1 97 ? -9.518 -6.527 29.553 1.00 81.19 97 GLY A C 1
ATOM 802 O O . GLY A 1 97 ? -8.807 -6.158 30.492 1.00 81.19 97 GLY A O 1
ATOM 803 N N . SER A 1 98 ? -9.179 -7.572 28.793 1.00 89.56 98 SER A N 1
ATOM 804 C CA . SER A 1 98 ? -7.946 -8.324 29.031 1.00 89.56 98 SER A CA 1
ATOM 805 C C . SER A 1 98 ? -6.699 -7.516 28.647 1.00 89.56 98 SER A C 1
ATOM 807 O O . SER A 1 98 ? -6.734 -6.653 27.768 1.00 89.56 98 SER A O 1
ATOM 809 N N . VAL A 1 99 ? -5.565 -7.832 29.278 1.00 86.56 99 VAL A N 1
ATOM 810 C CA . VAL A 1 99 ? -4.265 -7.221 28.942 1.00 86.56 99 VAL A CA 1
ATOM 811 C C . VAL A 1 99 ? -3.891 -7.494 27.479 1.00 86.56 99 VAL A C 1
ATOM 813 O O . VAL A 1 99 ? -3.315 -6.633 26.823 1.00 86.56 99 VAL A O 1
ATOM 816 N N . LYS A 1 100 ? -4.267 -8.663 26.945 1.00 86.62 100 LYS A N 1
ATOM 817 C CA . LYS A 1 100 ? -3.996 -9.054 25.555 1.00 86.62 100 LYS A CA 1
ATOM 818 C C . LYS A 1 100 ? -4.727 -8.157 24.553 1.00 86.62 100 LYS A C 1
ATOM 820 O O . LYS A 1 100 ? -4.130 -7.744 23.563 1.00 86.62 100 LYS A O 1
ATOM 825 N N . ASP A 1 101 ? -5.989 -7.830 24.824 1.00 82.44 101 ASP A N 1
ATOM 826 C CA . ASP A 1 101 ? -6.782 -6.959 23.947 1.00 82.44 101 ASP A CA 1
ATOM 827 C C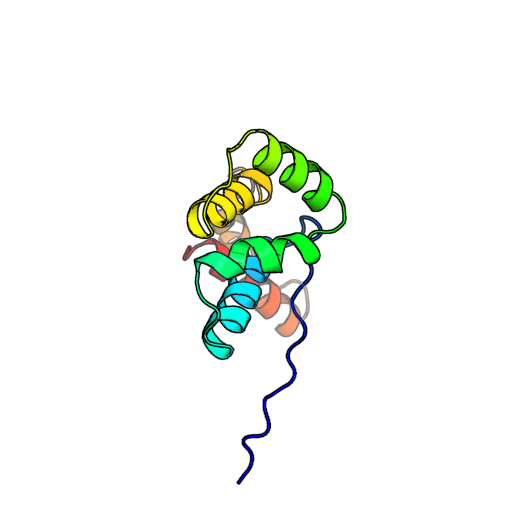 . ASP A 1 101 ? -6.255 -5.521 23.981 1.00 82.44 101 ASP A C 1
ATOM 829 O O . ASP A 1 101 ? -6.138 -4.873 22.941 1.0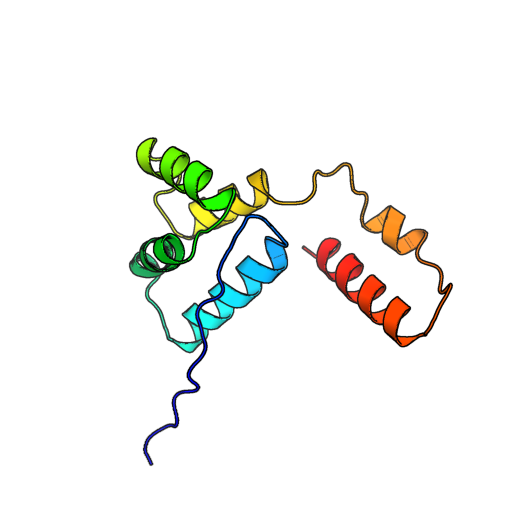0 82.44 101 ASP A O 1
ATOM 833 N N . TYR A 1 102 ? -5.871 -5.044 25.170 1.00 85.38 102 TYR A N 1
ATOM 834 C CA . TYR A 1 102 ? -5.221 -3.744 25.334 1.00 85.38 102 TYR A CA 1
ATOM 835 C C . TYR A 1 102 ? -3.896 -3.672 24.569 1.00 85.38 102 TYR A C 1
ATOM 837 O O . TYR A 1 102 ? -3.651 -2.699 23.861 1.00 85.38 102 TYR A O 1
ATOM 845 N N . GLN A 1 103 ? -3.061 -4.710 24.662 1.00 85.62 103 GLN A N 1
ATOM 846 C CA . GLN A 1 103 ? -1.785 -4.761 23.954 1.00 85.62 103 GLN A CA 1
ATOM 847 C C . GLN A 1 103 ? -1.978 -4.709 22.432 1.00 85.62 103 GLN A C 1
ATOM 849 O O . GLN A 1 103 ? -1.301 -3.932 21.765 1.00 85.62 103 GLN A O 1
ATOM 854 N N . GLY A 1 104 ? -2.946 -5.456 21.888 1.00 82.44 104 GLY A N 1
ATOM 855 C CA . GLY A 1 104 ? -3.259 -5.403 20.457 1.00 82.44 104 GLY A CA 1
ATOM 856 C C . GLY A 1 104 ? -3.714 -4.012 19.997 1.00 82.44 104 GLY A C 1
ATOM 857 O O . GLY A 1 104 ? -3.274 -3.528 18.956 1.00 82.44 104 GLY A O 1
ATOM 858 N N . GLN A 1 105 ? -4.546 -3.327 20.790 1.00 78.19 105 GLN A N 1
ATOM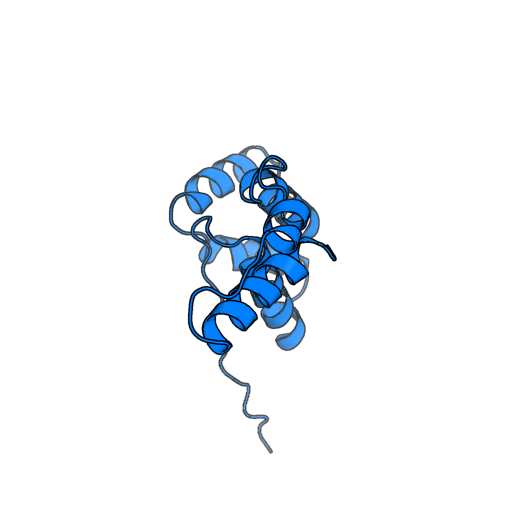 859 C CA . GLN A 1 105 ? -4.965 -1.950 20.492 1.00 78.19 105 GLN A CA 1
ATOM 860 C C . GLN A 1 105 ? -3.801 -0.956 20.593 1.00 78.19 105 GLN A C 1
ATOM 862 O O . GLN A 1 105 ? -3.685 -0.060 19.757 1.00 78.19 105 GLN A O 1
ATOM 867 N N . PHE A 1 106 ? -2.919 -1.134 21.578 1.00 82.06 106 PHE A N 1
ATOM 868 C CA . PHE A 1 106 ? -1.724 -0.313 21.739 1.00 82.06 106 PHE A CA 1
ATOM 869 C C . PHE A 1 106 ? -0.777 -0.458 20.543 1.00 82.06 106 PHE A C 1
ATOM 871 O O . PHE A 1 106 ? -0.350 0.551 19.995 1.00 82.06 106 PHE A O 1
ATOM 878 N N . GLU A 1 107 ? -0.483 -1.682 20.099 1.00 82.31 107 GLU A N 1
ATOM 879 C CA . GLU A 1 107 ? 0.401 -1.944 18.953 1.00 82.31 107 GLU A CA 1
ATOM 880 C C . GLU A 1 107 ? -0.160 -1.342 17.653 1.00 82.31 107 GLU A C 1
ATOM 882 O O . GLU A 1 107 ? 0.572 -0.692 16.903 1.00 82.31 107 GLU A O 1
ATOM 887 N N . LEU A 1 108 ? -1.473 -1.467 17.417 1.00 76.25 108 LEU A N 1
ATOM 888 C CA . LEU A 1 108 ? -2.148 -0.843 16.272 1.00 76.25 108 LEU A CA 1
ATOM 889 C C . LEU A 1 108 ? -2.039 0.686 16.289 1.00 76.25 108 LEU A C 1
ATOM 891 O O . LEU A 1 108 ? -1.782 1.294 15.251 1.00 76.25 108 LEU A O 1
ATOM 895 N N . LEU A 1 109 ? -2.238 1.312 17.452 1.00 75.06 109 LEU A N 1
ATOM 896 C CA . LEU A 1 109 ? -2.169 2.767 17.601 1.00 75.06 109 LEU A CA 1
ATOM 897 C C . LEU A 1 109 ? -0.727 3.286 17.554 1.00 75.06 109 LEU A C 1
ATOM 899 O O . LEU A 1 109 ? -0.474 4.315 16.935 1.00 75.06 109 LEU A O 1
ATOM 903 N N . ALA A 1 110 ? 0.227 2.567 18.148 1.00 74.44 110 ALA A N 1
ATOM 904 C CA . ALA A 1 110 ? 1.642 2.926 18.139 1.00 74.44 110 ALA A CA 1
ATOM 905 C C . ALA A 1 110 ? 2.223 2.906 16.717 1.00 74.44 110 ALA A C 1
ATOM 907 O O . ALA A 1 110 ? 2.867 3.874 16.313 1.00 74.44 110 ALA A O 1
ATOM 908 N N . ASN A 1 111 ? 1.904 1.878 15.921 1.00 66.69 111 ASN A N 1
ATOM 909 C CA . ASN A 1 111 ? 2.330 1.783 14.519 1.00 66.69 111 ASN A CA 1
ATOM 910 C C . ASN A 1 111 ? 1.832 2.955 13.652 1.00 66.69 111 ASN A C 1
ATOM 912 O O . ASN A 1 111 ? 2.451 3.269 12.642 1.00 66.69 111 ASN A O 1
ATOM 916 N N . ARG A 1 112 ? 0.746 3.629 14.057 1.00 66.00 112 ARG A N 1
ATOM 917 C CA . ARG A 1 112 ? 0.190 4.812 13.376 1.00 66.00 112 ARG A CA 1
ATOM 918 C C . ARG A 1 112 ? 0.819 6.144 13.813 1.00 66.00 112 ARG A C 1
ATOM 920 O O . ARG A 1 112 ? 0.507 7.168 13.219 1.00 66.00 112 ARG A O 1
ATOM 927 N N . ILE A 1 113 ? 1.643 6.164 14.867 1.00 61.62 113 ILE A N 1
ATOM 928 C CA . ILE A 1 113 ? 2.248 7.391 15.429 1.00 61.62 113 ILE A CA 1
ATOM 929 C C . ILE A 1 113 ? 3.720 7.544 15.026 1.00 61.62 113 ILE A C 1
ATOM 931 O O . ILE A 1 113 ? 4.215 8.667 14.947 1.00 61.62 113 ILE A O 1
ATOM 935 N N . THR A 1 114 ? 4.417 6.431 14.796 1.00 53.28 114 THR A N 1
ATOM 936 C CA . THR A 1 114 ? 5.832 6.392 14.379 1.00 53.28 114 THR A CA 1
ATOM 937 C C . THR A 1 114 ? 6.049 6.318 12.862 1.00 53.28 114 THR A C 1
ATOM 939 O O . THR A 1 114 ? 7.187 6.118 12.444 1.00 53.28 114 THR A O 1
ATOM 942 N N . GLY A 1 115 ? 4.992 6.471 12.058 1.00 45.09 115 GLY A N 1
ATOM 943 C CA . GLY A 1 115 ? 5.060 6.611 10.596 1.00 45.09 115 GLY A CA 1
ATOM 944 C C . GLY A 1 115 ? 5.131 8.068 10.166 1.00 45.09 115 GLY A C 1
ATOM 945 O O . GLY A 1 115 ? 4.310 8.857 10.688 1.00 45.09 115 GLY A O 1
#

Radius of gyration: 17.04 Å; chains: 1; bounding box: 34×42×47 Å